Protein AF-W7DF29-F1 (afdb_monomer_lite)

Structure (mmCIF, N/CA/C/O 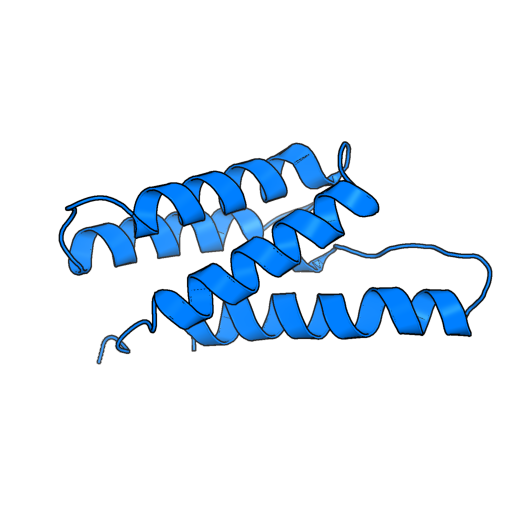backbone):
data_AF-W7DF29-F1
#
_entry.id   AF-W7DF29-F1
#
loop_
_atom_site.group_PDB
_atom_site.id
_atom_site.type_symbol
_atom_site.label_atom_id
_atom_site.label_alt_id
_atom_site.label_comp_id
_atom_site.label_asym_id
_atom_site.label_entity_id
_atom_site.label_seq_id
_atom_site.pdbx_PDB_ins_code
_atom_site.Cartn_x
_atom_site.Cartn_y
_atom_site.Cartn_z
_atom_site.occupancy
_atom_site.B_iso_or_equiv
_atom_site.auth_seq_id
_atom_site.auth_comp_id
_atom_site.auth_asym_id
_atom_site.auth_atom_id
_atom_site.pdbx_PDB_model_num
ATOM 1 N N . MET A 1 1 ? -23.427 6.666 4.848 1.00 43.75 1 MET A N 1
ATOM 2 C CA . MET A 1 1 ? -23.160 5.336 5.435 1.00 43.75 1 MET A CA 1
ATOM 3 C C . MET A 1 1 ? -21.666 5.113 5.351 1.00 43.75 1 MET A C 1
ATOM 5 O O . MET A 1 1 ? -21.136 5.207 4.254 1.00 43.75 1 MET A O 1
ATOM 9 N N . GLN A 1 2 ? -20.989 4.935 6.481 1.00 54.09 2 GLN A N 1
ATOM 10 C CA . GLN A 1 2 ? -19.571 4.576 6.494 1.00 54.09 2 GLN A CA 1
ATOM 11 C C . GLN A 1 2 ? -19.493 3.079 6.160 1.00 54.09 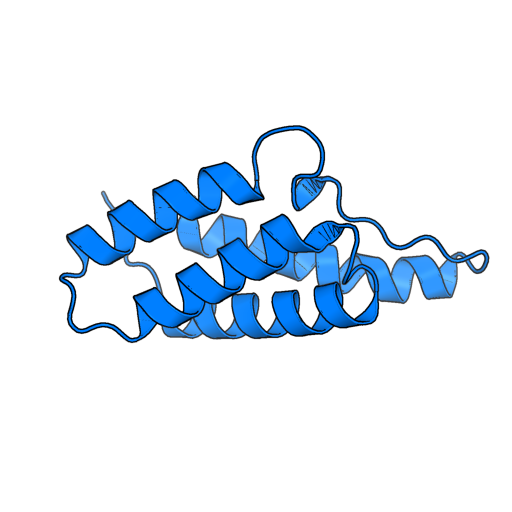2 GLN A C 1
ATOM 13 O O . GLN A 1 2 ? -20.227 2.301 6.764 1.00 54.09 2 GLN A O 1
ATOM 18 N N . LYS A 1 3 ? -18.724 2.695 5.135 1.00 65.50 3 LYS A N 1
ATOM 19 C CA . LYS A 1 3 ? -18.552 1.289 4.740 1.00 65.50 3 LYS A CA 1
ATOM 20 C C . LYS A 1 3 ? -17.740 0.576 5.821 1.00 65.50 3 LYS A C 1
ATOM 22 O O . LYS A 1 3 ? -16.773 1.143 6.331 1.00 65.50 3 LYS A O 1
ATOM 27 N N . ASP A 1 4 ? -18.131 -0.647 6.161 1.00 75.25 4 ASP A N 1
ATOM 28 C CA . ASP A 1 4 ? -17.354 -1.475 7.080 1.00 75.25 4 ASP A CA 1
ATOM 29 C C . ASP A 1 4 ? -16.057 -1.901 6.388 1.00 75.25 4 ASP A C 1
ATOM 31 O O . ASP A 1 4 ? -16.061 -2.689 5.438 1.00 75.25 4 ASP A O 1
ATOM 35 N N . ILE A 1 5 ? -14.937 -1.342 6.846 1.00 82.62 5 ILE A N 1
ATOM 36 C CA . ILE A 1 5 ? -13.617 -1.666 6.312 1.00 82.62 5 ILE A CA 1
ATOM 37 C C . ILE A 1 5 ? -13.243 -3.080 6.745 1.00 82.62 5 ILE A C 1
ATOM 39 O O . ILE A 1 5 ? -13.169 -3.405 7.932 1.00 82.62 5 ILE A O 1
ATOM 43 N N . LYS A 1 6 ? -12.955 -3.931 5.762 1.00 88.00 6 LYS A N 1
ATOM 44 C CA . LYS A 1 6 ? -12.473 -5.290 5.997 1.00 88.00 6 LYS A CA 1
ATOM 45 C C . LYS A 1 6 ? -10.975 -5.277 6.281 1.00 88.00 6 LYS A C 1
ATOM 47 O O . LYS A 1 6 ? -10.160 -5.499 5.386 1.00 88.00 6 LYS A O 1
ATOM 52 N N . TYR A 1 7 ? -10.607 -5.035 7.535 1.00 88.06 7 TYR A N 1
ATOM 53 C CA . TYR A 1 7 ? -9.207 -4.867 7.934 1.00 88.06 7 TYR A CA 1
ATOM 54 C C . TYR A 1 7 ? -8.291 -6.038 7.555 1.00 88.06 7 TYR A C 1
ATOM 56 O O . TYR A 1 7 ? -7.156 -5.804 7.157 1.00 88.06 7 TYR A O 1
ATOM 64 N N . THR A 1 8 ? -8.778 -7.281 7.579 1.00 89.94 8 THR A N 1
ATOM 65 C CA . THR A 1 8 ? -7.996 -8.450 7.137 1.00 89.94 8 THR A CA 1
ATOM 66 C C . THR A 1 8 ? -7.651 -8.392 5.645 1.00 89.94 8 THR A C 1
ATOM 68 O O . THR A 1 8 ? -6.541 -8.741 5.248 1.00 89.94 8 THR A O 1
ATOM 71 N N . GLU A 1 9 ? -8.582 -7.929 4.805 1.00 92.50 9 GLU A N 1
ATOM 72 C CA . GLU A 1 9 ? -8.331 -7.765 3.369 1.00 92.50 9 GLU A CA 1
ATOM 73 C C . GLU A 1 9 ? -7.379 -6.589 3.115 1.00 92.50 9 GLU A C 1
ATOM 75 O O . GLU A 1 9 ? -6.455 -6.721 2.313 1.00 92.50 9 GLU A O 1
ATOM 80 N N . VAL A 1 10 ? -7.551 -5.477 3.842 1.00 92.44 10 VAL A N 1
ATOM 81 C CA . VAL A 1 10 ? -6.641 -4.319 3.785 1.00 92.44 10 VAL A CA 1
ATOM 82 C C . VAL A 1 10 ? -5.220 -4.738 4.152 1.00 92.44 10 VAL A C 1
ATOM 84 O O . VAL A 1 10 ? -4.291 -4.461 3.397 1.00 92.44 10 VAL A O 1
ATOM 87 N N . GLN A 1 11 ? -5.049 -5.473 5.252 1.00 93.31 11 GLN A N 1
ATOM 88 C CA . GLN A 1 11 ? -3.743 -5.949 5.699 1.00 93.31 11 GLN A CA 1
ATOM 89 C C . GLN A 1 11 ? -3.063 -6.832 4.646 1.00 93.31 11 GLN A C 1
ATOM 91 O O . GLN A 1 11 ? -1.891 -6.639 4.329 1.00 93.31 11 GLN A O 1
ATOM 96 N N . HIS A 1 12 ? -3.799 -7.778 4.057 1.00 95.38 12 HIS A N 1
ATOM 97 C CA . HIS A 1 12 ? -3.248 -8.651 3.022 1.00 95.38 12 HIS A CA 1
ATOM 98 C C . HIS A 1 12 ? -2.742 -7.864 1.800 1.00 95.38 12 HIS A C 1
ATOM 100 O O . HIS A 1 12 ? -1.661 -8.147 1.271 1.00 95.38 12 HIS A O 1
ATOM 106 N N . VAL A 1 13 ? -3.506 -6.858 1.361 1.00 95.88 13 VAL A N 1
ATOM 107 C CA . VAL A 1 13 ? -3.122 -6.004 0.229 1.00 95.88 13 VAL A CA 1
ATOM 108 C C . VAL A 1 13 ? -1.914 -5.133 0.579 1.00 95.88 13 VAL A C 1
ATOM 110 O O . VAL A 1 13 ? -0.980 -5.059 -0.217 1.00 95.88 13 VAL A O 1
ATOM 113 N N . ILE A 1 14 ? -1.886 -4.539 1.775 1.00 95.00 14 ILE A N 1
ATOM 114 C CA . ILE A 1 14 ? -0.761 -3.725 2.259 1.00 95.00 14 ILE A CA 1
ATOM 115 C C . ILE A 1 14 ? 0.531 -4.541 2.316 1.00 95.00 14 ILE A C 1
ATOM 117 O O . ILE A 1 14 ? 1.541 -4.112 1.762 1.00 95.00 14 ILE A O 1
ATOM 121 N N . ASN A 1 15 ? 0.492 -5.746 2.884 1.00 95.62 15 ASN A N 1
ATOM 122 C CA . ASN A 1 15 ? 1.666 -6.618 2.969 1.00 95.62 15 ASN A CA 1
ATOM 123 C C . ASN A 1 15 ? 2.212 -6.981 1.583 1.00 95.62 15 ASN A C 1
ATOM 125 O O . ASN A 1 15 ? 3.424 -6.968 1.356 1.00 95.62 15 ASN A O 1
ATOM 129 N N . SER A 1 16 ? 1.312 -7.248 0.634 1.00 95.81 16 SER A N 1
ATOM 130 C CA . SER A 1 16 ? 1.681 -7.540 -0.754 1.00 95.81 16 SER A CA 1
ATOM 131 C C . SER A 1 16 ? 2.314 -6.325 -1.441 1.00 95.81 16 SER A C 1
ATOM 133 O O . SER A 1 16 ? 3.335 -6.462 -2.117 1.00 95.81 16 SER A O 1
ATOM 135 N N . LEU A 1 17 ? 1.759 -5.125 -1.232 1.00 94.75 17 LEU A N 1
ATOM 136 C CA . LEU A 1 17 ? 2.317 -3.879 -1.761 1.00 94.75 17 LEU A CA 1
ATOM 137 C C . LEU A 1 17 ? 3.695 -3.578 -1.170 1.00 94.75 17 LEU A C 1
ATOM 139 O O . LEU A 1 17 ? 4.620 -3.317 -1.933 1.00 94.75 17 LEU A O 1
ATOM 143 N N . ILE A 1 18 ? 3.868 -3.668 0.152 1.00 94.88 18 ILE A N 1
ATOM 144 C CA . ILE A 1 18 ? 5.163 -3.442 0.815 1.00 94.88 18 ILE A CA 1
ATOM 145 C C . ILE A 1 18 ? 6.235 -4.361 0.224 1.00 94.88 18 ILE A C 1
ATOM 147 O O . ILE A 1 18 ? 7.321 -3.894 -0.120 1.00 94.88 18 ILE A O 1
ATOM 151 N N . LEU A 1 19 ? 5.932 -5.654 0.065 1.00 94.62 19 LEU A N 1
ATOM 152 C CA . LEU A 1 19 ? 6.874 -6.630 -0.483 1.00 94.62 19 LEU A CA 1
ATOM 153 C C . LEU A 1 19 ? 7.340 -6.237 -1.891 1.00 94.62 19 LEU A C 1
ATOM 155 O O . LEU A 1 19 ? 8.536 -6.252 -2.191 1.00 94.62 19 LEU A O 1
ATOM 159 N N . VAL A 1 20 ? 6.396 -5.864 -2.751 1.00 93.19 20 VAL A N 1
ATOM 160 C CA . VAL A 1 20 ? 6.680 -5.500 -4.139 1.00 93.19 20 VAL A CA 1
ATOM 161 C C . VAL A 1 20 ? 7.417 -4.159 -4.228 1.00 93.19 20 VAL A C 1
ATOM 163 O O . VAL A 1 20 ? 8.415 -4.054 -4.944 1.00 93.19 20 VAL A O 1
ATOM 166 N N . LEU A 1 21 ? 7.004 -3.154 -3.457 1.00 92.00 21 LEU A N 1
ATOM 167 C CA . LEU A 1 21 ? 7.669 -1.851 -3.409 1.00 92.00 21 LEU A CA 1
ATOM 168 C C . LEU A 1 21 ? 9.108 -1.974 -2.897 1.00 92.00 21 LEU A C 1
ATOM 170 O O . LEU A 1 21 ? 10.012 -1.394 -3.494 1.00 92.00 21 LEU A O 1
ATOM 174 N N . LYS A 1 22 ? 9.356 -2.789 -1.864 1.00 93.50 22 LYS A N 1
ATOM 175 C CA . LYS A 1 22 ? 10.716 -3.075 -1.378 1.00 93.50 22 LYS A CA 1
ATOM 176 C C . LYS A 1 22 ? 11.569 -3.790 -2.424 1.00 93.50 22 LYS A C 1
ATOM 178 O O . LYS A 1 22 ? 12.763 -3.524 -2.508 1.00 93.50 22 LYS A O 1
ATOM 183 N N . LYS A 1 23 ? 10.972 -4.666 -3.238 1.00 93.31 23 LYS A N 1
ATOM 184 C CA . LYS A 1 23 ? 11.689 -5.397 -4.291 1.00 93.31 23 LYS A CA 1
ATOM 185 C C . LYS A 1 23 ? 12.121 -4.501 -5.455 1.00 93.31 23 LYS A C 1
ATOM 187 O O . LYS A 1 23 ? 13.210 -4.704 -5.980 1.00 93.31 23 LYS A O 1
ATOM 192 N N . TYR A 1 24 ? 11.284 -3.547 -5.871 1.00 90.50 24 TYR A N 1
ATOM 193 C CA . TYR A 1 24 ? 11.498 -2.799 -7.122 1.00 90.50 24 TYR A CA 1
ATOM 194 C C . TYR A 1 24 ? 11.707 -1.286 -6.964 1.00 90.50 24 TYR A C 1
ATOM 196 O O . TYR A 1 24 ? 12.042 -0.621 -7.941 1.00 90.50 24 TYR A O 1
ATOM 204 N N . ALA A 1 25 ? 11.488 -0.709 -5.781 1.00 85.12 25 ALA A N 1
ATOM 205 C CA . ALA A 1 25 ? 11.572 0.738 -5.573 1.00 85.12 25 ALA A CA 1
ATOM 206 C C . ALA A 1 25 ? 11.859 1.138 -4.116 1.00 85.12 25 ALA A C 1
ATOM 208 O O . ALA A 1 25 ? 11.387 2.188 -3.683 1.00 85.12 25 ALA A O 1
ATOM 209 N N . SER A 1 26 ? 12.611 0.328 -3.362 1.00 83.12 26 SER A N 1
ATOM 210 C CA . SER A 1 26 ? 12.877 0.548 -1.929 1.00 83.12 26 SER A CA 1
ATOM 211 C C . SER A 1 26 ? 13.294 1.986 -1.598 1.00 83.12 26 SER A C 1
ATOM 213 O O . SER A 1 26 ? 12.754 2.579 -0.669 1.00 83.12 26 SER A O 1
ATOM 215 N N . GLU A 1 27 ? 14.202 2.571 -2.381 1.00 85.38 27 GLU A N 1
ATOM 216 C CA . GLU A 1 27 ? 14.668 3.947 -2.174 1.00 85.38 27 GLU A CA 1
ATOM 217 C C . GLU A 1 27 ? 13.653 4.984 -2.682 1.00 85.38 27 GLU A C 1
ATOM 219 O O . GLU A 1 27 ? 13.280 5.906 -1.952 1.00 85.38 27 GLU A O 1
ATOM 224 N N . ARG A 1 28 ? 13.150 4.799 -3.913 1.00 87.44 28 ARG A N 1
ATOM 225 C CA . ARG A 1 28 ? 12.245 5.741 -4.602 1.00 87.44 28 ARG A CA 1
ATOM 226 C C . ARG A 1 28 ? 10.886 5.884 -3.911 1.00 87.44 28 ARG A C 1
ATOM 228 O O . ARG A 1 28 ? 10.272 6.937 -4.007 1.00 87.44 28 ARG A O 1
ATOM 235 N N . MET A 1 29 ? 10.421 4.828 -3.250 1.00 88.62 29 MET A N 1
ATOM 236 C CA . MET A 1 29 ? 9.104 4.742 -2.606 1.00 88.62 29 MET A CA 1
ATOM 237 C C . MET A 1 29 ? 9.211 4.571 -1.089 1.00 88.62 29 MET A C 1
ATOM 239 O O . MET A 1 29 ? 8.264 4.122 -0.447 1.00 88.62 29 MET A O 1
ATOM 243 N N . SER A 1 30 ? 10.358 4.914 -0.498 1.00 90.69 30 SER A N 1
ATOM 244 C CA . SER A 1 30 ? 10.600 4.771 0.944 1.00 90.69 30 SER A CA 1
ATOM 245 C C . SER A 1 30 ? 9.531 5.468 1.794 1.00 90.69 30 SER A C 1
ATOM 247 O O . SER A 1 30 ? 9.061 4.900 2.775 1.00 90.69 30 SER A O 1
ATOM 249 N N . TYR A 1 31 ? 9.065 6.655 1.390 1.00 90.44 31 TYR A N 1
ATOM 250 C CA . TYR A 1 31 ? 7.979 7.354 2.082 1.00 90.44 31 TYR A CA 1
ATOM 251 C C . TYR A 1 31 ? 6.669 6.554 2.066 1.00 90.44 31 TYR A C 1
ATOM 253 O O . TYR A 1 31 ? 6.054 6.361 3.114 1.00 90.44 31 TYR A O 1
ATOM 261 N N . GLN A 1 32 ? 6.254 6.060 0.897 1.00 91.06 32 GLN A N 1
ATOM 262 C CA . GLN A 1 32 ? 5.023 5.289 0.720 1.00 91.06 32 GLN A CA 1
ATOM 263 C C . GLN A 1 32 ? 5.104 3.951 1.456 1.00 91.06 32 GLN A C 1
ATOM 265 O O . GLN A 1 32 ? 4.135 3.565 2.102 1.00 91.06 32 GLN A O 1
ATOM 270 N N . ILE A 1 33 ? 6.259 3.280 1.411 1.00 93.19 33 ILE A N 1
ATOM 271 C CA . ILE A 1 33 ? 6.520 2.056 2.178 1.00 93.19 33 ILE A CA 1
ATOM 272 C C . ILE A 1 33 ? 6.346 2.337 3.672 1.00 93.19 33 ILE A C 1
ATOM 274 O O . ILE A 1 33 ? 5.566 1.644 4.317 1.00 93.19 33 ILE A O 1
ATOM 278 N N . ASN A 1 34 ? 6.962 3.399 4.198 1.00 93.31 34 ASN A N 1
ATOM 279 C CA . ASN A 1 34 ? 6.829 3.761 5.610 1.00 93.31 34 ASN A CA 1
ATOM 280 C C . ASN A 1 34 ? 5.373 4.087 5.987 1.00 93.31 34 ASN A C 1
ATOM 282 O O . ASN A 1 34 ? 4.917 3.721 7.063 1.00 93.31 34 ASN A O 1
ATOM 286 N N . GLN A 1 35 ? 4.612 4.774 5.124 1.00 93.12 35 GLN A N 1
ATOM 287 C CA . GLN A 1 35 ? 3.190 5.027 5.394 1.00 93.12 35 GLN A CA 1
ATOM 288 C C . GLN A 1 35 ? 2.363 3.730 5.382 1.00 93.12 35 GLN A C 1
ATOM 290 O O . GLN A 1 35 ? 1.470 3.585 6.211 1.00 93.12 35 GLN A O 1
ATOM 295 N N . LEU A 1 36 ? 2.645 2.795 4.469 1.00 93.62 36 LEU A N 1
ATOM 296 C CA . LEU A 1 36 ? 1.981 1.489 4.415 1.00 93.62 36 LEU A CA 1
ATOM 297 C C . LEU A 1 36 ? 2.294 0.640 5.656 1.00 93.62 36 LEU A C 1
ATOM 299 O O . LEU A 1 36 ? 1.387 0.016 6.198 1.00 93.62 36 LEU A O 1
ATOM 303 N N . GLU A 1 37 ? 3.539 0.660 6.133 1.00 94.75 37 GLU A N 1
ATOM 304 C CA . GLU A 1 3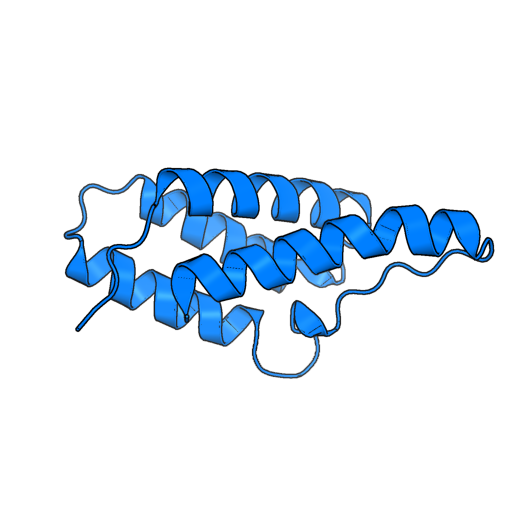7 ? 3.953 -0.004 7.378 1.00 94.75 37 GLU A CA 1
ATOM 305 C C . GLU A 1 37 ? 3.249 0.601 8.599 1.00 94.75 37 GLU A C 1
ATOM 307 O O . GLU A 1 37 ? 2.697 -0.134 9.409 1.00 94.75 37 GLU A O 1
ATOM 312 N N . LEU A 1 38 ? 3.143 1.932 8.682 1.00 93.38 38 LEU A N 1
ATOM 313 C CA . LEU A 1 38 ? 2.374 2.585 9.748 1.00 93.38 38 LEU A CA 1
ATOM 314 C C . LEU A 1 38 ? 0.900 2.167 9.736 1.00 93.38 38 LEU A C 1
ATOM 316 O O . LEU A 1 38 ? 0.309 1.960 10.794 1.00 93.38 38 LEU A O 1
ATOM 320 N N . VAL A 1 39 ? 0.285 2.048 8.553 1.00 91.44 39 VAL A N 1
ATOM 321 C CA . VAL A 1 39 ? -1.090 1.539 8.458 1.00 91.44 39 VAL A CA 1
ATOM 322 C C . VAL A 1 39 ? -1.169 0.118 9.005 1.00 91.44 39 VAL A C 1
ATOM 324 O O . VAL A 1 39 ? -2.081 -0.168 9.775 1.00 91.44 39 VAL A O 1
ATOM 327 N N . GLU A 1 40 ? -0.239 -0.754 8.621 1.00 92.94 40 GLU A N 1
ATOM 328 C CA . GLU A 1 40 ? -0.178 -2.143 9.082 1.00 92.94 40 GLU A CA 1
ATOM 329 C C . GLU A 1 40 ? -0.130 -2.226 10.615 1.00 92.94 40 GLU A C 1
ATOM 331 O O . GLU A 1 40 ? -0.973 -2.896 11.214 1.00 92.94 40 GLU A O 1
ATOM 336 N N . GLU A 1 41 ? 0.726 -1.425 11.253 1.00 92.00 41 GLU A N 1
ATOM 337 C CA . GLU A 1 41 ? 0.810 -1.313 12.713 1.00 92.00 41 GLU A CA 1
ATOM 338 C C . GLU A 1 41 ? -0.519 -0.859 13.345 1.00 92.00 41 GLU A C 1
ATOM 340 O O . GLU A 1 41 ? -0.975 -1.437 14.335 1.00 92.00 41 GLU A O 1
ATOM 345 N N . ILE A 1 42 ? -1.189 0.142 12.763 1.00 89.50 42 ILE A N 1
ATOM 346 C CA . ILE A 1 42 ? -2.473 0.664 13.268 1.00 89.50 42 ILE A CA 1
ATOM 347 C C . ILE A 1 42 ? -3.576 -0.393 13.216 1.00 89.50 42 ILE A C 1
ATOM 349 O O . ILE A 1 42 ? -4.442 -0.432 14.095 1.00 89.50 42 ILE A O 1
ATOM 353 N N . LEU A 1 43 ? -3.571 -1.271 12.210 1.00 87.94 43 LEU A N 1
ATOM 354 C CA . LEU A 1 43 ? -4.558 -2.348 12.135 1.00 87.94 43 LEU A CA 1
ATOM 355 C C . LEU A 1 43 ? -4.470 -3.280 13.354 1.00 87.94 43 LEU A C 1
ATOM 357 O O . LEU A 1 43 ? -5.504 -3.803 13.787 1.00 87.94 43 LEU A O 1
ATOM 361 N N . HIS A 1 44 ? -3.289 -3.393 13.966 1.00 88.06 44 HIS A N 1
ATOM 362 C CA . HIS A 1 44 ? -3.009 -4.230 15.132 1.00 88.06 44 HIS A CA 1
ATOM 363 C C . HIS A 1 44 ? -3.234 -3.573 16.499 1.00 88.06 44 HIS A C 1
ATOM 365 O O . HIS A 1 44 ? -3.159 -4.268 17.511 1.00 88.06 44 HIS A O 1
ATOM 371 N N . THR A 1 45 ? -3.538 -2.277 16.571 1.00 89.69 45 THR A N 1
ATOM 372 C CA . THR A 1 45 ? -3.757 -1.598 17.861 1.00 89.69 45 THR A CA 1
ATOM 373 C C . THR A 1 45 ? -5.116 -1.940 18.482 1.00 89.69 45 THR A C 1
ATOM 375 O O . THR A 1 45 ? -6.016 -2.451 17.815 1.00 89.69 45 THR A O 1
ATOM 378 N N . GLU A 1 46 ? -5.310 -1.616 19.760 1.00 91.50 46 GLU A N 1
ATOM 379 C CA . GLU A 1 46 ? -6.612 -1.726 20.445 1.00 91.50 46 GLU A CA 1
ATOM 380 C C . GLU A 1 46 ? -7.508 -0.488 20.240 1.00 91.50 46 GLU A C 1
ATOM 382 O O . GLU A 1 46 ? -8.547 -0.347 20.884 1.00 91.50 46 GLU A O 1
ATOM 387 N N . GLU A 1 47 ? -7.123 0.415 19.333 1.00 89.56 47 GLU A N 1
ATOM 388 C CA . GLU A 1 47 ? -7.882 1.627 19.031 1.00 89.56 47 GLU A CA 1
ATOM 389 C C . GLU A 1 47 ? -9.294 1.318 18.526 1.00 89.56 47 GLU A C 1
ATOM 391 O O . GLU A 1 47 ? -9.554 0.308 17.859 1.00 89.56 47 GLU A O 1
ATOM 396 N N . SER A 1 48 ? -10.212 2.247 18.797 1.00 91.19 48 SER A N 1
ATOM 397 C CA . SER A 1 48 ? -11.589 2.143 18.314 1.00 91.19 48 SER A CA 1
ATOM 398 C C . SER A 1 48 ? -11.646 2.062 16.784 1.00 91.19 48 SER A C 1
ATOM 400 O O . SER A 1 48 ? -10.809 2.625 16.075 1.00 91.19 48 SER A O 1
ATOM 402 N N . VAL A 1 49 ? -12.687 1.417 16.250 1.00 88.62 49 VAL A N 1
ATOM 403 C CA . VAL A 1 49 ? -12.914 1.343 14.795 1.00 88.62 49 VAL A CA 1
ATOM 404 C C . VAL A 1 49 ? -12.987 2.739 14.173 1.00 88.62 49 VAL A C 1
ATOM 406 O O . VAL A 1 49 ? -12.455 2.943 13.083 1.00 88.62 49 VAL A O 1
ATOM 409 N N . GLN A 1 50 ? -13.604 3.713 14.857 1.00 89.31 50 GLN A N 1
ATOM 410 C CA . GLN A 1 50 ? -13.654 5.091 14.367 1.00 89.31 50 GLN A CA 1
ATOM 411 C C . GLN A 1 50 ? -12.255 5.701 14.245 1.00 89.31 50 GLN A C 1
ATOM 413 O O . GLN A 1 50 ? -11.956 6.336 13.233 1.00 89.31 50 GLN A O 1
ATOM 418 N N . GLU A 1 51 ? -11.399 5.488 15.243 1.00 90.25 51 GLU A N 1
ATOM 419 C CA . GLU A 1 51 ? -10.052 6.053 15.256 1.00 90.25 51 GLU A CA 1
ATOM 420 C C . GLU A 1 51 ? -9.144 5.382 14.221 1.00 90.25 51 GLU A C 1
ATOM 422 O O . GLU A 1 51 ? -8.501 6.075 13.431 1.00 90.25 51 GLU A O 1
ATOM 427 N N . LYS A 1 52 ? -9.191 4.048 14.109 1.00 90.75 52 LYS A N 1
ATOM 428 C CA . LYS A 1 52 ? -8.499 3.314 13.038 1.00 90.75 52 LYS A CA 1
ATOM 429 C C . LYS A 1 52 ? -8.912 3.813 11.657 1.00 90.75 52 LYS A C 1
ATOM 431 O O . LYS A 1 52 ? -8.048 4.135 10.846 1.00 90.75 52 LYS A O 1
ATOM 436 N N . ASN A 1 53 ? -10.214 3.970 11.410 1.00 89.56 53 ASN A N 1
ATOM 437 C CA . ASN A 1 53 ? -10.725 4.515 10.151 1.00 89.56 53 ASN A CA 1
ATOM 438 C C . ASN A 1 53 ? -10.220 5.940 9.886 1.00 89.56 53 ASN A C 1
ATOM 440 O O . ASN A 1 53 ? -9.887 6.276 8.748 1.00 89.56 53 ASN A O 1
ATOM 444 N N . ARG A 1 54 ? -10.164 6.799 10.909 1.00 89.94 54 ARG A N 1
ATOM 445 C CA . ARG A 1 54 ? -9.681 8.181 10.776 1.00 89.94 54 ARG A CA 1
ATOM 446 C C . ARG A 1 54 ? -8.205 8.221 10.379 1.00 89.94 54 ARG A C 1
ATOM 448 O O . ARG A 1 54 ? -7.839 8.941 9.443 1.00 89.94 54 ARG A O 1
ATOM 455 N N . ILE A 1 55 ? -7.366 7.448 11.068 1.00 90.44 55 ILE A N 1
ATOM 456 C CA . ILE A 1 55 ? -5.927 7.415 10.795 1.00 90.44 55 ILE A CA 1
ATOM 457 C C . ILE A 1 55 ? -5.663 6.762 9.435 1.00 90.44 55 ILE A C 1
ATOM 459 O O . ILE A 1 55 ? -4.933 7.332 8.625 1.00 90.44 55 ILE A O 1
ATOM 463 N N . LEU A 1 56 ? -6.321 5.637 9.142 1.00 90.00 56 LEU A N 1
ATOM 464 C CA . LEU A 1 56 ? -6.232 4.948 7.856 1.00 90.00 56 LEU A CA 1
ATOM 465 C C . LEU A 1 56 ? -6.560 5.893 6.696 1.00 90.00 56 LEU A C 1
ATOM 467 O O . LEU A 1 56 ? -5.779 5.991 5.755 1.00 90.00 56 LEU A O 1
ATOM 471 N N . ASN A 1 57 ? -7.662 6.643 6.779 1.00 88.69 57 ASN A N 1
ATOM 472 C CA . ASN A 1 57 ? -8.006 7.627 5.752 1.00 88.69 57 ASN A CA 1
ATOM 473 C C . ASN A 1 57 ? -6.902 8.681 5.590 1.00 88.69 57 ASN A C 1
ATOM 475 O O . ASN A 1 57 ? -6.440 8.911 4.475 1.00 88.69 57 ASN A O 1
ATOM 479 N N . THR A 1 58 ? -6.412 9.252 6.692 1.00 89.75 58 THR A N 1
ATOM 480 C CA . THR A 1 58 ? -5.329 10.252 6.659 1.00 89.75 58 THR A CA 1
ATOM 481 C C . THR A 1 58 ? -4.070 9.718 5.969 1.00 89.75 58 THR A C 1
ATOM 483 O O . THR A 1 58 ? -3.442 10.426 5.183 1.00 89.75 58 THR A O 1
ATOM 486 N N . LEU A 1 59 ? -3.694 8.469 6.249 1.00 89.06 59 LEU A N 1
ATOM 487 C CA . LEU A 1 59 ? -2.535 7.823 5.631 1.00 89.06 59 LEU A CA 1
ATOM 488 C C . LEU A 1 59 ? -2.791 7.488 4.157 1.00 89.06 59 LEU A C 1
ATOM 490 O O . LEU A 1 59 ? -1.900 7.688 3.335 1.00 89.06 59 LEU A O 1
ATOM 494 N N . MET A 1 60 ? -4.012 7.076 3.799 1.00 88.62 60 MET A N 1
ATOM 495 C CA . MET A 1 60 ? -4.388 6.871 2.399 1.00 88.6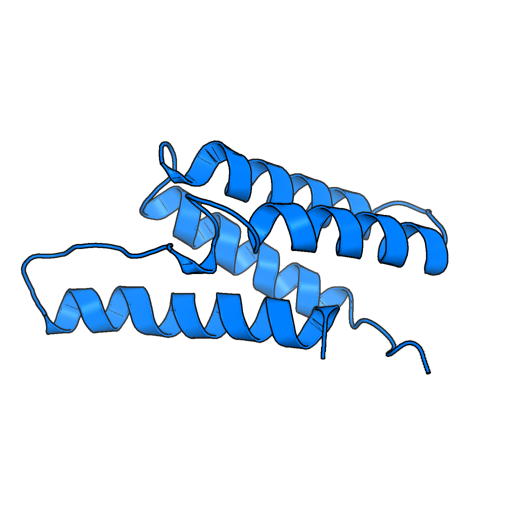2 60 MET A CA 1
ATOM 496 C C . MET A 1 60 ? -4.273 8.161 1.578 1.00 88.62 60 MET A C 1
ATOM 498 O O . MET A 1 60 ? -3.747 8.122 0.472 1.00 88.62 60 MET A O 1
ATOM 502 N N . ASP A 1 61 ? -4.692 9.316 2.106 1.00 88.75 61 ASP A N 1
ATOM 503 C CA . ASP A 1 61 ? -4.526 10.583 1.376 1.00 88.75 61 ASP A CA 1
ATOM 504 C C . ASP A 1 61 ? -3.048 10.853 1.069 1.00 88.75 61 ASP A C 1
ATOM 506 O O . ASP A 1 61 ? -2.704 11.234 -0.045 1.00 88.75 61 ASP A O 1
ATOM 510 N N . ARG A 1 62 ? -2.151 10.567 2.018 1.00 87.75 62 ARG A N 1
ATOM 511 C CA . ARG A 1 62 ? -0.706 10.790 1.852 1.00 87.75 62 ARG A CA 1
ATOM 512 C C . ARG A 1 62 ? -0.053 9.874 0.826 1.00 87.75 62 ARG A C 1
ATOM 514 O O . ARG A 1 62 ? 0.901 10.289 0.179 1.00 87.75 62 ARG A O 1
ATOM 521 N N . ILE A 1 63 ? -0.516 8.631 0.698 1.00 88.81 63 ILE A N 1
ATOM 522 C CA . ILE A 1 63 ? 0.083 7.679 -0.249 1.00 88.81 63 ILE A CA 1
ATOM 523 C C . ILE A 1 63 ? -0.531 7.766 -1.648 1.00 88.81 63 ILE A C 1
ATOM 525 O O . ILE A 1 63 ? 0.128 7.359 -2.600 1.00 88.81 63 ILE A O 1
ATOM 529 N N . TYR A 1 64 ? -1.747 8.302 -1.795 1.00 88.62 64 TYR A N 1
ATOM 530 C CA . TYR A 1 64 ? -2.427 8.437 -3.091 1.00 88.62 64 TYR A CA 1
ATOM 531 C C . TYR A 1 64 ? -2.407 9.854 -3.677 1.00 88.62 64 TYR A C 1
ATOM 533 O O . TYR A 1 64 ? -2.742 10.009 -4.847 1.00 88.62 64 TYR A O 1
ATOM 541 N N . GLN A 1 65 ? -2.041 10.886 -2.913 1.00 84.06 65 GLN A N 1
ATOM 542 C CA . GLN A 1 65 ? -2.047 12.269 -3.397 1.00 84.06 65 GLN A CA 1
ATOM 543 C C . GLN A 1 65 ? -0.641 12.862 -3.493 1.00 84.06 65 GLN A C 1
ATOM 545 O O . GLN A 1 65 ? 0.203 12.664 -2.622 1.00 84.06 65 GLN A O 1
ATOM 550 N N . GLY A 1 66 ? -0.436 13.664 -4.538 1.00 71.38 66 GLY A N 1
ATOM 551 C CA . GLY A 1 66 ? 0.786 14.429 -4.773 1.00 71.38 66 GLY A CA 1
ATOM 552 C C . GLY A 1 66 ? 1.846 13.703 -5.616 1.00 71.38 66 GLY A C 1
ATOM 553 O O . GLY A 1 66 ? 1.686 12.523 -5.948 1.00 71.38 66 GLY A O 1
ATOM 554 N N . PRO A 1 67 ? 2.926 14.419 -5.980 1.00 66.25 67 PRO A N 1
ATOM 555 C CA . PRO A 1 67 ? 4.048 13.854 -6.725 1.00 66.25 67 PRO A CA 1
ATOM 556 C C . PRO A 1 67 ? 4.721 12.713 -5.957 1.00 66.25 67 PRO A C 1
ATOM 558 O O . PRO A 1 67 ? 4.968 12.826 -4.755 1.00 66.25 67 PRO A O 1
ATOM 561 N N . GLY A 1 68 ? 5.039 11.625 -6.654 1.00 70.56 68 GLY A N 1
ATOM 562 C CA . GLY A 1 68 ? 5.620 10.415 -6.077 1.00 70.56 68 GLY A CA 1
ATOM 563 C C . GLY A 1 68 ? 4.616 9.506 -5.366 1.00 70.56 68 GLY A C 1
ATOM 564 O O . GLY A 1 68 ? 5.033 8.570 -4.694 1.00 70.56 68 GLY A O 1
ATOM 565 N N . SER A 1 69 ? 3.310 9.760 -5.480 1.00 87.56 69 SER A N 1
ATOM 566 C CA . SER A 1 69 ? 2.256 8.896 -4.929 1.00 87.56 69 SER A CA 1
ATOM 567 C C . SER A 1 69 ? 2.287 7.471 -5.503 1.00 87.56 69 SER A C 1
ATOM 569 O O . SER A 1 69 ? 2.878 7.198 -6.549 1.00 87.56 69 SER A O 1
ATOM 571 N N . LEU A 1 70 ? 1.590 6.541 -4.843 1.00 87.31 70 LEU A N 1
ATOM 572 C CA . LEU A 1 70 ? 1.449 5.158 -5.307 1.00 87.31 70 LEU A CA 1
ATOM 573 C C . LEU A 1 70 ? 0.858 5.071 -6.714 1.00 87.31 70 LEU A C 1
ATOM 575 O O . LEU A 1 70 ? 1.206 4.157 -7.450 1.00 87.31 70 LEU A O 1
ATOM 579 N N . THR A 1 71 ? 0.014 6.019 -7.124 1.00 85.88 71 THR A N 1
ATOM 580 C CA . THR A 1 71 ? -0.545 6.033 -8.484 1.00 85.88 71 THR A CA 1
ATOM 581 C C . THR A 1 71 ? 0.502 6.299 -9.563 1.00 85.88 71 THR A C 1
ATOM 583 O O . THR A 1 71 ? 0.281 5.950 -10.717 1.00 85.88 71 THR A O 1
ATOM 586 N N . GLU A 1 72 ? 1.645 6.887 -9.201 1.00 84.06 72 GLU A N 1
ATOM 587 C CA . GLU A 1 72 ? 2.785 7.097 -10.100 1.00 84.06 72 GLU A CA 1
ATOM 588 C C . GLU A 1 72 ? 3.779 5.925 -10.066 1.00 84.06 72 GLU A C 1
ATOM 590 O O . GLU A 1 72 ? 4.791 5.939 -10.773 1.00 84.06 72 GLU A O 1
ATOM 595 N N . PHE A 1 73 ? 3.525 4.900 -9.245 1.00 88.50 73 PHE A N 1
ATOM 596 C CA . PHE A 1 73 ? 4.409 3.751 -9.172 1.00 88.50 73 PHE A CA 1
ATOM 597 C C . PHE A 1 73 ? 4.440 3.005 -10.506 1.00 88.50 73 PHE A C 1
ATOM 599 O O . PHE A 1 73 ? 3.436 2.487 -10.991 1.00 88.50 73 PHE A O 1
ATOM 606 N N . TYR A 1 74 ? 5.646 2.899 -11.055 1.00 90.19 74 TYR A N 1
ATOM 607 C CA . TYR A 1 74 ? 5.901 2.161 -12.277 1.00 90.19 74 TYR A CA 1
ATOM 608 C C . TYR A 1 74 ? 7.312 1.578 -12.274 1.00 90.19 74 TYR A C 1
ATOM 610 O O . TYR A 1 74 ? 8.292 2.280 -11.989 1.00 90.19 74 TYR A O 1
ATOM 618 N N . VAL A 1 75 ? 7.433 0.293 -12.585 1.00 90.81 75 VAL A N 1
ATOM 619 C CA . VAL A 1 75 ? 8.715 -0.383 -12.801 1.00 90.81 75 VAL A CA 1
ATOM 620 C C . VAL A 1 75 ? 9.030 -0.337 -14.286 1.00 90.81 75 VAL A C 1
ATOM 622 O O . VAL A 1 75 ? 8.247 -0.821 -15.097 1.00 90.81 75 VAL A O 1
ATOM 625 N N . PHE A 1 76 ? 10.175 0.235 -14.643 1.00 89.88 76 PHE A N 1
ATOM 626 C CA . PHE A 1 76 ? 10.672 0.170 -16.010 1.00 89.88 76 PHE A CA 1
ATOM 627 C C . PHE A 1 76 ? 11.545 -1.078 -16.187 1.00 89.88 76 PHE A C 1
ATOM 629 O O . PHE A 1 76 ? 12.394 -1.365 -15.346 1.00 89.88 76 PHE A O 1
ATOM 636 N N . ASP A 1 77 ? 11.325 -1.795 -17.282 1.00 91.94 77 ASP A N 1
ATOM 637 C CA . ASP A 1 77 ? 12.154 -2.893 -17.784 1.00 91.94 77 ASP A CA 1
ATOM 638 C C . ASP A 1 77 ? 12.195 -2.745 -19.313 1.00 91.94 77 ASP A C 1
ATOM 640 O O . ASP A 1 77 ? 11.222 -2.257 -19.890 1.00 91.94 77 ASP A O 1
ATOM 644 N N . GLU A 1 78 ? 13.302 -3.081 -19.970 1.00 95.00 78 GLU A N 1
ATOM 645 C CA . GLU A 1 78 ? 13.425 -2.943 -21.432 1.00 95.00 78 GLU A CA 1
ATOM 646 C C . GLU A 1 78 ? 12.551 -3.963 -22.176 1.00 95.00 78 GLU A C 1
ATOM 648 O O . GLU A 1 78 ? 12.127 -3.705 -23.300 1.00 95.00 78 GLU A O 1
ATOM 653 N N . ASP A 1 79 ? 12.242 -5.089 -21.530 1.00 96.75 79 ASP A N 1
ATOM 654 C CA . ASP A 1 79 ? 11.311 -6.093 -22.030 1.00 96.75 79 ASP A CA 1
ATOM 655 C C . ASP A 1 79 ? 9.865 -5.686 -21.703 1.00 96.75 79 ASP A C 1
ATOM 657 O O . ASP A 1 79 ? 9.464 -5.583 -20.539 1.00 96.75 79 ASP A O 1
ATOM 661 N N . ASP A 1 80 ? 9.072 -5.446 -22.749 1.00 95.06 80 ASP A N 1
ATOM 662 C CA . ASP A 1 80 ? 7.670 -5.038 -22.649 1.00 95.06 80 ASP A CA 1
ATOM 663 C C . ASP A 1 80 ? 6.791 -6.073 -21.933 1.00 95.06 80 ASP A C 1
ATOM 665 O O . ASP A 1 80 ? 5.927 -5.691 -21.136 1.00 95.06 80 ASP A O 1
ATOM 669 N N . GLU A 1 81 ? 7.005 -7.367 -22.186 1.00 95.81 81 GLU A N 1
ATOM 670 C CA . GLU A 1 81 ? 6.220 -8.443 -21.576 1.00 95.81 81 GLU A CA 1
ATOM 671 C C . GLU A 1 81 ? 6.521 -8.523 -20.085 1.00 95.81 81 GLU A C 1
ATOM 673 O O . GLU A 1 81 ? 5.607 -8.499 -19.257 1.00 95.81 81 GLU A O 1
ATOM 678 N N . LYS A 1 82 ? 7.805 -8.505 -19.730 1.00 94.62 82 LYS A N 1
ATOM 679 C CA . LYS A 1 82 ? 8.250 -8.517 -18.335 1.00 94.62 82 LYS A CA 1
ATOM 680 C C . LYS A 1 82 ? 7.800 -7.266 -17.583 1.00 94.62 82 LYS A C 1
ATOM 682 O O . LYS A 1 82 ? 7.368 -7.337 -16.430 1.00 94.62 82 LYS A O 1
ATOM 687 N N . ARG A 1 83 ? 7.846 -6.103 -18.235 1.00 94.69 83 ARG A N 1
ATOM 688 C CA . ARG A 1 83 ? 7.340 -4.846 -17.675 1.00 94.69 83 ARG A CA 1
ATOM 689 C C . ARG A 1 83 ? 5.839 -4.923 -17.406 1.00 94.69 83 ARG A C 1
ATOM 691 O O . ARG A 1 83 ? 5.389 -4.468 -16.351 1.00 94.69 83 ARG A O 1
ATOM 698 N N . ALA A 1 84 ? 5.062 -5.502 -18.319 1.00 94.69 84 ALA A N 1
ATOM 699 C CA . ALA A 1 84 ? 3.629 -5.710 -18.132 1.00 94.69 84 ALA A CA 1
ATOM 700 C C . ALA A 1 84 ? 3.334 -6.724 -17.012 1.00 94.69 84 ALA A C 1
ATOM 702 O O . ALA A 1 84 ? 2.472 -6.461 -16.170 1.00 94.69 84 ALA A O 1
ATOM 703 N N . GLU A 1 85 ? 4.077 -7.834 -16.963 1.00 94.50 85 GLU A N 1
ATOM 704 C CA . GLU A 1 85 ? 3.969 -8.876 -15.935 1.00 94.50 85 GLU A CA 1
ATOM 705 C C . GLU A 1 85 ? 4.209 -8.317 -14.528 1.00 94.50 85 GLU A C 1
ATOM 707 O O . GLU A 1 85 ? 3.486 -8.661 -13.596 1.00 94.50 85 GLU A O 1
ATOM 712 N N . ILE A 1 86 ? 5.180 -7.411 -14.375 1.00 92.25 86 ILE A N 1
ATOM 713 C CA . ILE A 1 86 ? 5.470 -6.765 -13.091 1.00 92.25 86 ILE A CA 1
ATOM 714 C C . ILE A 1 86 ? 4.392 -5.736 -12.740 1.00 92.25 86 ILE A C 1
ATOM 716 O O . ILE A 1 86 ? 3.855 -5.763 -11.636 1.00 92.25 86 ILE A O 1
ATOM 720 N N . ASN A 1 87 ? 4.074 -4.804 -13.642 1.00 93.44 87 ASN A N 1
ATOM 721 C CA . ASN A 1 87 ? 3.248 -3.647 -13.280 1.00 93.44 87 ASN A CA 1
ATOM 722 C C . ASN A 1 87 ? 1.754 -3.967 -13.152 1.00 93.44 87 ASN A C 1
ATOM 724 O O . ASN A 1 87 ? 1.079 -3.340 -12.335 1.00 93.44 87 ASN A O 1
ATOM 728 N N . LYS A 1 88 ? 1.222 -4.934 -13.911 1.00 94.31 88 LYS A N 1
ATOM 729 C CA . LYS A 1 88 ? -0.203 -5.297 -13.853 1.00 94.31 88 LYS A CA 1
ATOM 730 C C . LYS A 1 88 ? -0.673 -5.715 -12.448 1.00 94.31 88 LYS A C 1
ATOM 732 O O . LYS A 1 88 ? -1.583 -5.060 -11.938 1.00 94.31 88 LYS A O 1
ATOM 737 N N . PRO A 1 89 ? -0.077 -6.725 -11.781 1.00 93.12 89 PRO A N 1
ATOM 738 C CA . PRO A 1 89 ? -0.513 -7.126 -10.442 1.00 93.12 89 PRO A CA 1
ATOM 739 C C . PRO A 1 89 ? -0.335 -6.003 -9.411 1.00 93.12 89 PRO A C 1
ATOM 741 O O . PRO A 1 89 ? -1.088 -5.920 -8.445 1.00 93.12 89 PRO A O 1
ATOM 744 N N . ILE A 1 90 ? 0.623 -5.097 -9.617 1.00 92.81 90 ILE A N 1
ATOM 745 C CA . ILE A 1 90 ? 0.846 -3.960 -8.717 1.00 92.81 90 ILE A CA 1
ATOM 746 C C . ILE A 1 90 ? -0.264 -2.926 -8.869 1.00 92.81 90 ILE A C 1
ATOM 748 O O . ILE A 1 90 ? -0.823 -2.482 -7.869 1.00 92.81 90 ILE A O 1
ATOM 752 N N . GLY A 1 91 ? -0.629 -2.590 -10.108 1.00 93.56 91 GLY A N 1
ATOM 753 C CA . GLY A 1 91 ? -1.774 -1.729 -10.388 1.00 93.56 91 GLY A CA 1
ATOM 754 C C . GLY A 1 91 ? -3.071 -2.296 -9.808 1.00 93.56 91 GLY A C 1
ATOM 755 O O . GLY A 1 91 ? -3.844 -1.558 -9.200 1.00 93.56 91 GLY A O 1
ATOM 756 N N . GLU A 1 92 ? -3.277 -3.614 -9.909 1.00 94.81 92 GLU A N 1
ATOM 757 C CA . GLU A 1 92 ? -4.422 -4.305 -9.303 1.00 94.81 92 GLU A CA 1
ATOM 758 C C . GLU A 1 92 ? -4.425 -4.191 -7.769 1.00 94.81 92 GLU A C 1
ATOM 760 O O . GLU A 1 92 ? -5.469 -3.911 -7.179 1.00 94.81 92 GLU A O 1
ATOM 765 N N . LEU A 1 93 ? -3.270 -4.342 -7.111 1.00 95.12 93 LEU A N 1
ATOM 766 C CA . LEU A 1 93 ? -3.144 -4.160 -5.661 1.00 95.12 93 LEU A CA 1
ATOM 767 C C . LEU A 1 93 ? -3.395 -2.707 -5.230 1.00 95.12 93 LEU A C 1
ATOM 769 O O . LEU A 1 93 ? -4.114 -2.479 -4.257 1.00 95.12 93 LEU A O 1
ATOM 773 N N . ILE A 1 94 ? -2.844 -1.729 -5.957 1.00 93.25 94 ILE A N 1
ATOM 774 C CA . ILE A 1 94 ? -3.047 -0.296 -5.691 1.00 93.25 94 ILE A CA 1
ATOM 775 C C . ILE A 1 94 ? -4.529 0.060 -5.835 1.00 93.25 94 ILE A C 1
ATOM 777 O O . ILE A 1 94 ? -5.087 0.735 -4.969 1.00 93.25 94 ILE A O 1
ATOM 781 N N . PHE A 1 95 ? -5.189 -0.411 -6.893 1.00 93.12 95 PHE A N 1
ATOM 782 C CA . PHE A 1 95 ? -6.619 -0.188 -7.084 1.00 93.12 95 PHE A CA 1
ATOM 783 C C . PHE A 1 95 ? -7.450 -0.872 -5.993 1.00 93.12 95 PHE A C 1
ATOM 785 O O . PHE A 1 95 ? -8.356 -0.263 -5.431 1.00 93.12 95 PHE A O 1
ATOM 792 N N . LYS A 1 96 ? -7.116 -2.117 -5.639 1.00 94.25 96 LYS A N 1
ATOM 793 C CA . LYS A 1 96 ? -7.828 -2.864 -4.598 1.00 94.25 96 LYS A CA 1
ATOM 794 C C . LYS A 1 96 ? -7.714 -2.201 -3.227 1.00 94.25 96 LYS A C 1
ATOM 796 O O . LYS A 1 96 ? -8.706 -2.146 -2.508 1.00 94.25 96 LYS A O 1
ATOM 801 N N . LEU A 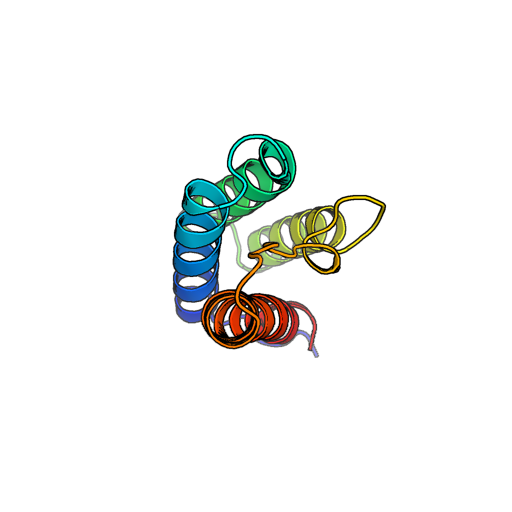1 97 ? -6.539 -1.683 -2.860 1.00 92.88 97 LEU A N 1
ATOM 802 C CA . LEU A 1 97 ? -6.378 -0.940 -1.608 1.00 92.88 97 LEU A CA 1
ATOM 803 C C . LEU A 1 97 ? -7.242 0.327 -1.603 1.00 92.88 97 LEU A C 1
ATOM 805 O O . LEU A 1 97 ? -7.917 0.595 -0.611 1.00 92.88 97 LEU A O 1
ATOM 809 N N . TRP A 1 98 ? -7.279 1.063 -2.717 1.00 90.88 98 TRP A N 1
ATOM 810 C CA . TRP A 1 98 ? -8.152 2.227 -2.857 1.00 90.88 98 TRP A CA 1
ATOM 811 C C . TRP A 1 98 ? -9.624 1.845 -2.673 1.00 90.88 98 TRP A C 1
ATOM 813 O O . TRP A 1 98 ? -10.327 2.466 -1.881 1.00 90.88 98 TRP A O 1
ATOM 823 N N . ASP A 1 99 ? -10.082 0.791 -3.348 1.00 91.25 99 ASP A N 1
ATOM 824 C CA . ASP A 1 99 ? -11.476 0.345 -3.301 1.00 91.25 99 ASP A CA 1
ATOM 825 C C . ASP A 1 99 ? -11.911 -0.147 -1.911 1.00 91.25 99 ASP A C 1
ATOM 827 O O . ASP A 1 99 ? -13.045 0.076 -1.492 1.00 91.25 99 ASP A O 1
ATOM 831 N N . LEU A 1 100 ? -10.999 -0.774 -1.162 1.00 90.25 100 LEU A N 1
ATOM 832 C CA . LEU A 1 100 ? -11.265 -1.235 0.203 1.00 90.25 100 LEU A CA 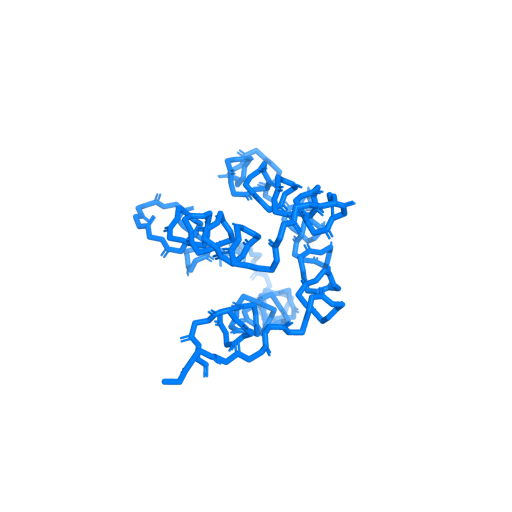1
ATOM 833 C C . LEU A 1 100 ? -11.406 -0.091 1.212 1.00 90.25 100 LEU A C 1
ATOM 835 O O . LEU A 1 100 ? -12.077 -0.271 2.230 1.00 90.25 100 LEU A O 1
ATOM 839 N N . VAL A 1 101 ? -10.750 1.046 0.967 1.00 86.31 101 VAL A N 1
ATOM 840 C CA . VAL A 1 101 ? -10.684 2.150 1.935 1.00 86.31 101 VAL A CA 1
ATOM 841 C C . VAL A 1 101 ? -11.543 3.356 1.537 1.00 86.31 101 VAL A C 1
ATOM 843 O O . VAL A 1 101 ? -12.011 4.076 2.418 1.00 86.31 101 VAL A O 1
ATOM 846 N N . ARG A 1 102 ? -11.753 3.605 0.238 1.00 81.31 102 ARG A N 1
ATOM 847 C CA . ARG A 1 102 ? -12.365 4.844 -0.283 1.00 81.31 102 ARG A CA 1
ATOM 848 C C . ARG A 1 102 ? -13.675 4.658 -1.049 1.00 81.31 102 ARG A C 1
ATOM 850 O O . ARG A 1 102 ? -14.487 5.583 -1.022 1.00 81.31 102 ARG A O 1
ATOM 857 N N . ASN A 1 103 ? -13.880 3.518 -1.706 1.00 67.12 103 ASN A N 1
ATOM 858 C CA . ASN A 1 103 ? -15.153 3.152 -2.351 1.00 67.12 103 ASN A CA 1
ATOM 859 C C . ASN A 1 103 ? -15.937 2.179 -1.468 1.00 67.12 103 ASN A C 1
ATOM 861 O O . ASN A 1 103 ? -17.077 1.788 -1.808 1.00 67.12 103 ASN A O 1
#

Secondary structure (DSSP, 8-state):
------HHHHHHHHHHHHHHHHHHHTTTTHHHHHHHHHHHHHHTS---HHHHHHHHHHHHHHHHSSTT-GGG-----SSHHHHHHHHHHHHHHHHHHHHHHT-

Sequence (103 aa):
MQKDIKYTEVQHVINSLILVLKKYASERMSYQINQLELVEEILHTEESVQEKNRILNTLMDRIYQGPGSLTEFYVFDEDDEKRAEINKPIGELIFKLWDLVRN

pLDDT: mean 88.98, std 8.3, range [43.75, 96.75]

Foldseek 3Di:
DADDQPLVQLLVLLVVLLVLCCVAPCPLCVVLSVLSVVLNVLSPDPDDPVVNLVSLVVSLCVQCDDPSHLVPDAGDDPDPVVRCVSVVVSVVSNVSSCVSNPD

Organism: NCBI:txid1265822

Radius of gyration: 14.06 Å; chains: 1; bounding box: 38×23×43 Å